Protein AF-A0A0N0PF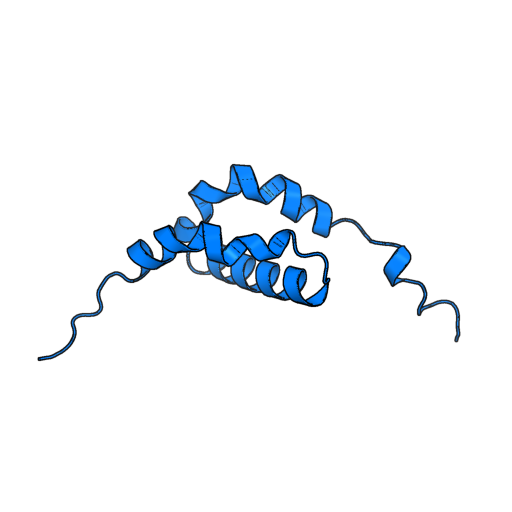N1-F1 (afdb_monomer_lite)

Foldseek 3Di:
DPPDPDPCLVVLLVCLVVLLVQCPPPDPVSVVVSVVVVVCCCVPPVVSCVVVCVVCVVSVVVVVDDDVVVVPVPPPD

Structure (mmCIF, N/CA/C/O backbone):
data_AF-A0A0N0PFN1-F1
#
_entry.id   AF-A0A0N0PFN1-F1
#
loop_
_atom_site.group_PDB
_atom_site.id
_atom_site.type_symbol
_atom_site.label_atom_id
_atom_site.label_alt_id
_atom_site.label_comp_id
_atom_site.label_asym_id
_atom_site.label_entity_id
_atom_site.label_seq_id
_atom_site.pdbx_PDB_ins_code
_atom_site.Cartn_x
_atom_site.Cartn_y
_atom_site.Cartn_z
_atom_site.occupancy
_atom_site.B_iso_or_equiv
_atom_site.auth_seq_id
_atom_site.auth_comp_id
_atom_site.auth_asym_id
_atom_site.auth_atom_id
_atom_site.pdbx_PDB_model_num
ATOM 1 N N . MET A 1 1 ? 28.797 -15.078 -18.539 1.00 40.03 1 MET A N 1
ATOM 2 C CA . MET A 1 1 ? 27.821 -14.117 -19.095 1.00 40.03 1 MET A CA 1
ATOM 3 C C . MET A 1 1 ? 27.409 -13.185 -17.969 1.00 40.03 1 MET A C 1
ATOM 5 O O . MET A 1 1 ? 26.785 -13.648 -17.025 1.00 40.03 1 MET A O 1
ATOM 9 N N . CYS A 1 2 ? 27.846 -11.926 -17.996 1.00 43.94 2 CYS A N 1
ATOM 10 C CA . CYS A 1 2 ? 27.454 -10.945 -16.984 1.00 43.94 2 CYS A CA 1
ATOM 11 C C . CYS A 1 2 ? 25.983 -10.589 -17.210 1.00 43.94 2 CYS A C 1
ATOM 13 O O . CYS A 1 2 ? 25.631 -10.107 -18.286 1.00 43.94 2 CYS A O 1
ATOM 15 N N . VAL A 1 3 ? 25.127 -10.877 -16.230 1.00 53.34 3 VAL A N 1
ATOM 16 C CA . VAL A 1 3 ? 23.714 -10.492 -16.258 1.00 53.34 3 VAL A CA 1
ATOM 17 C C . VAL A 1 3 ? 23.674 -8.965 -16.238 1.00 53.34 3 VAL A C 1
ATOM 19 O O . VAL A 1 3 ? 23.962 -8.344 -15.219 1.00 53.34 3 VAL A O 1
ATOM 22 N N . GLN A 1 4 ? 23.392 -8.353 -17.387 1.00 56.12 4 GLN A N 1
ATOM 23 C CA . GLN A 1 4 ? 23.024 -6.941 -17.453 1.00 56.12 4 GLN A CA 1
ATOM 24 C C . GLN A 1 4 ? 21.809 -6.751 -16.529 1.00 56.12 4 GLN A C 1
ATOM 26 O O . GLN A 1 4 ? 20.860 -7.531 -16.663 1.00 56.12 4 GLN A O 1
ATOM 31 N N . PRO A 1 5 ? 21.811 -5.785 -15.591 1.00 55.09 5 PRO A N 1
ATOM 32 C CA . PRO A 1 5 ? 2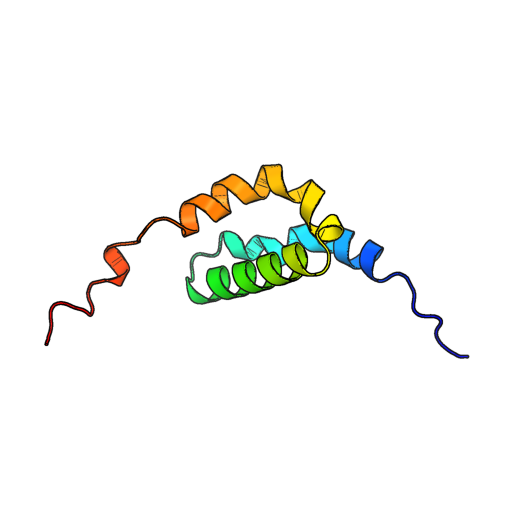0.652 -5.527 -14.747 1.00 55.09 5 PRO A CA 1
ATOM 33 C C . PRO A 1 5 ? 19.474 -5.172 -15.655 1.00 55.09 5 PRO A C 1
ATOM 35 O O . PRO A 1 5 ? 19.421 -4.088 -16.232 1.00 55.09 5 PRO A O 1
ATOM 38 N N . GLN A 1 6 ? 18.552 -6.113 -15.849 1.00 59.50 6 GLN A N 1
ATOM 39 C CA . GLN A 1 6 ? 17.300 -5.824 -16.533 1.00 59.50 6 GLN A CA 1
ATOM 40 C C . GLN A 1 6 ? 16.568 -4.750 -15.724 1.00 59.50 6 GLN A C 1
ATOM 42 O O . GLN A 1 6 ? 16.709 -4.689 -14.501 1.00 59.50 6 GLN A O 1
ATOM 47 N N . ALA A 1 7 ? 15.781 -3.901 -16.384 1.00 70.44 7 ALA A N 1
ATOM 48 C CA . ALA A 1 7 ? 14.949 -2.921 -15.696 1.00 70.44 7 ALA A CA 1
ATOM 49 C C . ALA A 1 7 ? 13.819 -3.644 -14.932 1.00 70.44 7 ALA A C 1
ATOM 51 O O . ALA A 1 7 ? 12.687 -3.736 -15.411 1.00 70.44 7 ALA A O 1
ATOM 52 N N . ILE A 1 8 ? 14.147 -4.171 -13.745 1.00 83.12 8 ILE A N 1
ATOM 53 C CA . ILE A 1 8 ? 13.257 -4.896 -12.824 1.00 83.12 8 ILE A CA 1
ATOM 54 C C . ILE A 1 8 ? 11.997 -4.070 -12.526 1.00 83.12 8 ILE A C 1
ATOM 56 O O . ILE A 1 8 ? 10.929 -4.636 -12.324 1.00 83.12 8 ILE A O 1
ATOM 60 N N . ASP A 1 9 ? 12.093 -2.741 -12.607 1.00 84.50 9 ASP A N 1
ATOM 61 C CA . ASP A 1 9 ? 10.987 -1.788 -12.485 1.00 84.50 9 ASP A CA 1
ATOM 62 C C . ASP A 1 9 ? 9.752 -2.158 -13.325 1.00 84.50 9 ASP A C 1
ATOM 64 O O . ASP A 1 9 ? 8.627 -1.966 -12.867 1.00 84.50 9 ASP A O 1
ATOM 68 N N . SER A 1 10 ? 9.930 -2.687 -14.542 1.00 85.38 10 SER A N 1
ATOM 69 C CA . SER A 1 10 ? 8.794 -3.050 -15.409 1.00 85.38 10 SER A CA 1
ATOM 70 C C . SER A 1 10 ? 8.071 -4.301 -14.911 1.00 85.38 10 SER A C 1
ATOM 72 O O . SER A 1 10 ? 6.843 -4.346 -14.922 1.00 85.38 10 SER A O 1
ATOM 74 N N . LEU A 1 11 ? 8.827 -5.290 -14.426 1.00 88.75 11 LEU A N 1
ATOM 75 C CA . LEU A 1 11 ? 8.275 -6.499 -13.814 1.00 88.75 11 LEU A CA 1
ATOM 76 C C . LEU A 1 11 ? 7.610 -6.165 -12.476 1.00 88.75 11 LEU A C 1
ATOM 78 O O . LEU A 1 11 ? 6.471 -6.554 -12.239 1.00 88.75 11 LEU A O 1
ATOM 82 N N . LEU A 1 12 ? 8.286 -5.368 -11.640 1.00 88.50 12 LEU A N 1
ATOM 83 C CA . LEU A 1 12 ? 7.744 -4.899 -10.369 1.00 88.50 12 LEU A CA 1
ATOM 84 C C . LEU A 1 12 ? 6.440 -4.142 -10.574 1.00 88.50 12 LEU A C 1
ATOM 86 O O . LEU A 1 12 ? 5.471 -4.465 -9.901 1.00 88.50 12 LEU A O 1
ATOM 90 N N . ARG A 1 13 ? 6.380 -3.201 -11.527 1.00 89.19 13 ARG A N 1
ATOM 91 C CA . ARG A 1 13 ? 5.142 -2.483 -11.868 1.00 89.19 13 ARG A CA 1
ATOM 92 C C . ARG A 1 13 ? 3.995 -3.447 -12.171 1.00 89.19 13 ARG A C 1
ATOM 94 O O . ARG A 1 13 ? 2.893 -3.217 -11.686 1.00 89.19 13 ARG A O 1
ATOM 101 N N . GLY A 1 14 ? 4.255 -4.507 -12.940 1.00 89.62 14 GLY A N 1
ATOM 102 C CA . GLY A 1 14 ? 3.255 -5.530 -13.261 1.00 89.62 14 GLY A CA 1
ATOM 103 C C . GLY A 1 14 ? 2.735 -6.276 -12.029 1.00 89.62 14 GLY A C 1
ATOM 104 O O . GLY A 1 14 ? 1.549 -6.573 -11.957 1.00 89.62 14 GLY A O 1
ATOM 105 N N . CYS A 1 15 ? 3.597 -6.512 -11.038 1.00 91.88 15 CYS A N 1
ATOM 106 C CA . CYS A 1 15 ? 3.248 -7.218 -9.804 1.00 91.88 15 CYS A CA 1
ATOM 107 C C . CYS A 1 15 ? 2.767 -6.300 -8.664 1.00 91.88 15 CYS A C 1
ATOM 109 O O . CYS A 1 15 ? 2.256 -6.799 -7.663 1.00 91.88 15 CYS A O 1
ATOM 111 N N . MET A 1 16 ? 2.923 -4.972 -8.763 1.00 92.62 16 MET A N 1
ATOM 112 C CA . MET A 1 16 ? 2.601 -4.047 -7.664 1.00 92.62 16 MET A CA 1
ATOM 113 C C . MET A 1 16 ? 1.132 -4.126 -7.231 1.00 92.62 16 MET A C 1
ATOM 115 O O . MET A 1 16 ? 0.841 -3.954 -6.050 1.00 92.62 16 MET A O 1
ATOM 119 N N . SER A 1 17 ? 0.207 -4.384 -8.158 1.00 90.25 17 SER A N 1
ATOM 120 C CA . SER A 1 17 ? -1.217 -4.551 -7.843 1.00 90.25 17 SER A CA 1
ATOM 121 C C . SER A 1 17 ? -1.456 -5.745 -6.915 1.00 90.25 17 SER A C 1
ATOM 123 O O . SER A 1 17 ? -2.186 -5.610 -5.937 1.00 90.25 17 SER A O 1
ATOM 125 N N . GLU A 1 18 ? -0.802 -6.878 -7.178 1.00 92.31 18 GLU A N 1
ATOM 126 C CA . GLU A 1 18 ? -0.884 -8.103 -6.374 1.00 92.31 18 GLU A CA 1
ATOM 127 C C . GLU A 1 18 ? -0.175 -7.942 -5.026 1.00 92.31 18 GLU A C 1
ATOM 129 O O . GLU A 1 18 ? -0.724 -8.298 -3.983 1.00 92.31 18 GLU A O 1
ATOM 134 N N . LEU A 1 19 ? 1.010 -7.323 -5.025 1.00 91.38 19 LEU A N 1
ATOM 135 C CA . LEU A 1 19 ? 1.790 -7.062 -3.810 1.00 91.38 19 LEU A CA 1
ATOM 136 C C . LEU A 1 19 ? 1.064 -6.148 -2.813 1.00 91.38 19 LEU A C 1
ATOM 138 O O . LEU A 1 19 ? 1.360 -6.186 -1.619 1.00 91.38 19 LEU A O 1
ATOM 142 N N . LEU A 1 20 ? 0.125 -5.325 -3.289 1.00 93.06 20 LEU A N 1
ATOM 143 C CA . LEU A 1 20 ? -0.628 -4.370 -2.476 1.00 93.06 20 LEU A CA 1
ATOM 144 C C . LEU A 1 20 ? -2.051 -4.832 -2.125 1.00 93.06 20 LEU A C 1
ATOM 146 O O . LEU A 1 20 ? -2.724 -4.150 -1.351 1.00 93.06 20 LEU A O 1
ATOM 150 N N . VAL A 1 21 ? -2.489 -6.011 -2.587 1.00 93.50 21 VAL A N 1
ATOM 151 C CA . VAL A 1 21 ? -3.734 -6.661 -2.123 1.00 93.50 21 VAL A CA 1
ATOM 152 C C . VAL A 1 21 ? -3.835 -6.727 -0.588 1.00 93.50 21 VAL A C 1
ATOM 154 O O . VAL A 1 21 ? -4.912 -6.418 -0.065 1.00 93.50 21 VAL A O 1
ATOM 157 N N . PRO A 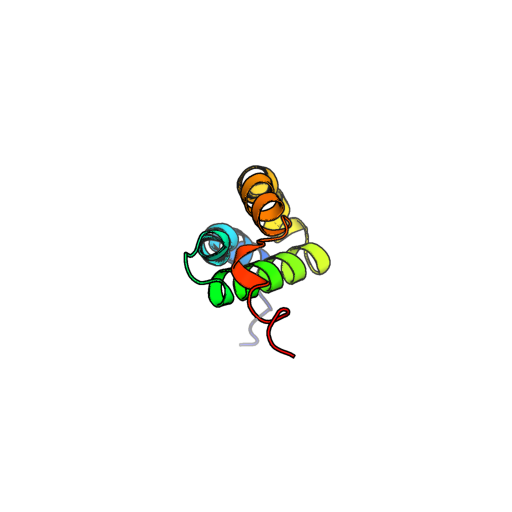1 22 ? -2.756 -7.026 0.172 1.00 94.12 22 PRO A N 1
ATOM 158 C CA . PRO A 1 22 ? -2.845 -7.147 1.626 1.00 94.12 22 PRO A CA 1
ATOM 159 C C . PRO A 1 22 ? -3.129 -5.828 2.372 1.00 94.12 22 PRO A C 1
ATOM 161 O O . PRO A 1 22 ? -3.325 -5.846 3.585 1.00 94.12 22 PRO A O 1
ATOM 164 N N . LEU A 1 23 ? -3.232 -4.680 1.685 1.00 91.38 23 LEU A N 1
ATOM 165 C CA . LEU A 1 23 ? -3.760 -3.438 2.279 1.00 91.38 23 LEU A CA 1
ATOM 166 C C . LEU A 1 23 ? -5.204 -3.583 2.786 1.00 91.38 23 LEU A C 1
ATOM 168 O O . LEU A 1 23 ? -5.634 -2.800 3.629 1.00 91.38 23 LEU A O 1
ATOM 172 N N . ARG A 1 24 ? -5.943 -4.582 2.288 1.00 89.62 24 ARG A N 1
ATOM 173 C CA . ARG A 1 24 ? -7.321 -4.900 2.692 1.00 89.62 24 ARG A CA 1
ATOM 174 C C . ARG A 1 24 ? -7.425 -6.142 3.581 1.00 89.62 24 ARG A C 1
ATOM 176 O O . ARG A 1 24 ? -8.535 -6.581 3.860 1.00 89.62 24 ARG A O 1
ATOM 183 N N . ASP A 1 25 ? -6.296 -6.711 4.003 1.00 92.94 25 ASP A N 1
ATOM 184 C CA . ASP A 1 25 ? -6.264 -7.905 4.854 1.00 92.94 25 ASP A CA 1
ATOM 185 C C . ASP A 1 25 ? -6.977 -7.653 6.187 1.00 92.94 25 ASP A C 1
ATOM 187 O O . ASP A 1 25 ? -6.967 -6.525 6.669 1.00 92.94 25 ASP A O 1
ATOM 191 N N . GLU A 1 26 ? -7.588 -8.662 6.809 1.00 88.81 26 GLU A N 1
ATOM 192 C CA . GLU A 1 26 ? -8.277 -8.510 8.098 1.00 88.81 26 GLU A CA 1
ATOM 193 C C . GLU A 1 26 ? -7.299 -8.243 9.254 1.00 88.81 26 GLU A C 1
ATOM 195 O O . GLU A 1 26 ? -7.591 -7.448 10.162 1.00 88.81 26 GLU A O 1
ATOM 200 N N . ALA A 1 27 ? -6.105 -8.836 9.196 1.00 90.38 27 ALA A N 1
ATOM 201 C CA . ALA A 1 27 ? -5.078 -8.718 10.211 1.00 90.38 27 ALA A CA 1
ATOM 202 C C . ALA A 1 27 ? -4.333 -7.378 10.110 1.00 90.38 27 ALA A C 1
ATOM 204 O O . ALA A 1 27 ? -3.705 -7.020 9.112 1.00 90.38 27 ALA A O 1
ATOM 205 N N . LEU A 1 28 ? -4.326 -6.638 11.223 1.00 86.94 28 LEU A N 1
ATOM 206 C CA . LEU A 1 28 ? -3.653 -5.338 11.329 1.00 86.94 28 LEU A CA 1
ATOM 207 C C . LEU A 1 28 ? -2.157 -5.398 11.009 1.00 86.94 28 LEU A C 1
ATOM 209 O O . LEU A 1 28 ? -1.620 -4.455 10.433 1.00 86.94 28 LEU A O 1
ATOM 213 N N . CYS A 1 29 ? -1.468 -6.470 11.402 1.00 90.19 29 CYS A N 1
ATOM 214 C CA . CYS A 1 29 ? -0.041 -6.627 11.127 1.00 90.19 29 CYS A CA 1
ATOM 215 C C . CYS A 1 29 ? 0.238 -6.732 9.621 1.00 90.19 29 CYS A C 1
ATOM 217 O O . CYS A 1 29 ? 1.166 -6.088 9.137 1.00 90.19 29 CYS A O 1
ATOM 219 N N . VAL A 1 30 ? -0.603 -7.458 8.881 1.00 93.44 30 VAL A N 1
ATOM 220 C CA . VAL A 1 30 ? -0.482 -7.632 7.431 1.00 93.44 30 VAL A CA 1
ATOM 221 C C . VAL A 1 30 ? -0.739 -6.306 6.712 1.00 93.44 30 VAL A C 1
ATOM 223 O O . VAL A 1 30 ? 0.106 -5.870 5.927 1.00 93.44 30 VAL A O 1
ATOM 226 N N . ARG A 1 31 ? -1.815 -5.586 7.076 1.00 92.88 31 ARG A N 1
ATOM 227 C CA . ARG A 1 31 ? -2.090 -4.237 6.540 1.00 92.88 31 ARG A CA 1
ATOM 228 C C . ARG A 1 31 ? -0.933 -3.268 6.781 1.00 92.88 31 ARG A C 1
ATOM 230 O O . ARG A 1 31 ? -0.549 -2.522 5.882 1.00 92.88 31 ARG A O 1
ATOM 237 N N . ARG A 1 32 ? -0.335 -3.293 7.980 1.00 90.44 32 ARG A N 1
ATOM 238 C CA . ARG A 1 32 ? 0.814 -2.438 8.329 1.00 90.44 32 ARG A CA 1
ATOM 239 C C . ARG A 1 32 ? 2.033 -2.722 7.458 1.00 90.44 32 ARG A C 1
ATOM 241 O O . ARG A 1 32 ? 2.655 -1.775 6.987 1.00 90.44 32 ARG A O 1
ATOM 248 N N . VAL A 1 33 ? 2.376 -3.990 7.235 1.00 93.69 33 VAL A N 1
ATOM 249 C CA . VAL A 1 33 ? 3.520 -4.357 6.384 1.00 93.69 33 VAL A CA 1
ATOM 250 C C . VAL A 1 33 ? 3.274 -3.935 4.934 1.00 93.69 33 VAL A C 1
ATOM 252 O O . VAL A 1 33 ? 4.159 -3.340 4.319 1.00 93.69 33 VAL A O 1
ATOM 255 N N . ALA A 1 34 ? 2.062 -4.144 4.414 1.00 93.88 34 ALA A N 1
ATOM 256 C CA . ALA A 1 34 ? 1.687 -3.695 3.074 1.00 93.88 34 ALA A CA 1
ATOM 257 C C . ALA A 1 34 ? 1.760 -2.165 2.927 1.00 93.88 34 ALA A C 1
ATOM 259 O O . ALA A 1 34 ? 2.266 -1.662 1.925 1.00 93.88 34 ALA A O 1
ATOM 260 N N . LEU A 1 35 ? 1.335 -1.414 3.949 1.00 92.19 35 LEU A N 1
ATOM 261 C CA . LEU A 1 35 ? 1.431 0.047 3.963 1.00 92.19 35 LEU A CA 1
ATOM 262 C C . LEU A 1 35 ? 2.887 0.532 3.994 1.00 92.19 35 LEU A C 1
ATOM 264 O O . LEU A 1 35 ? 3.226 1.487 3.299 1.00 92.19 35 LEU A O 1
ATOM 268 N N . VAL A 1 36 ? 3.768 -0.134 4.748 1.00 92.88 36 VAL A N 1
ATOM 269 C CA . VAL A 1 36 ? 5.211 0.170 4.756 1.00 92.88 36 VAL A CA 1
ATOM 270 C C . VAL A 1 36 ? 5.834 -0.098 3.384 1.00 92.88 36 VAL A C 1
ATOM 272 O O . VAL A 1 36 ? 6.596 0.735 2.889 1.00 92.88 36 VAL A O 1
ATOM 275 N N . ALA A 1 37 ? 5.487 -1.218 2.745 1.00 92.88 37 ALA A N 1
ATOM 276 C CA . ALA A 1 37 ? 5.948 -1.545 1.398 1.00 92.88 37 ALA A CA 1
ATOM 277 C C . ALA A 1 37 ? 5.465 -0.510 0.367 1.00 92.88 37 ALA A C 1
ATOM 279 O O . ALA A 1 37 ? 6.268 -0.001 -0.417 1.00 92.88 37 ALA A O 1
ATOM 280 N N . PHE A 1 38 ? 4.182 -0.133 0.422 1.00 93.88 38 PHE A N 1
ATOM 281 C CA . PHE A 1 38 ? 3.621 0.944 -0.391 1.00 93.88 38 PHE A CA 1
ATOM 282 C C . PHE A 1 38 ? 4.369 2.261 -0.178 1.00 93.88 38 PHE A C 1
ATOM 284 O O . PHE A 1 38 ? 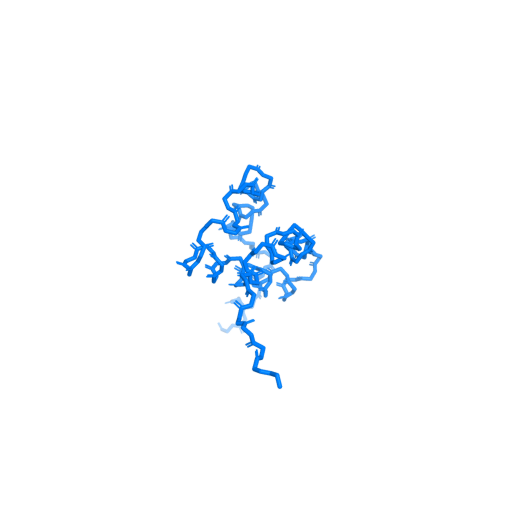4.776 2.890 -1.150 1.00 93.88 38 PHE A O 1
ATOM 291 N N . ASN A 1 39 ? 4.586 2.665 1.076 1.00 92.50 39 ASN A N 1
ATOM 292 C CA . ASN A 1 39 ? 5.240 3.929 1.391 1.00 92.50 39 ASN A CA 1
ATOM 293 C C . ASN A 1 39 ? 6.687 3.947 0.877 1.00 92.50 39 ASN A C 1
ATOM 295 O O . ASN A 1 39 ? 7.121 4.918 0.264 1.00 92.50 39 ASN A O 1
ATOM 299 N N . SER A 1 40 ? 7.412 2.837 1.040 1.00 93.50 40 SER A N 1
ATOM 300 C CA . SER A 1 40 ? 8.752 2.668 0.472 1.00 93.50 40 SER A CA 1
ATOM 301 C C . SER A 1 40 ? 8.747 2.819 -1.053 1.00 93.50 40 SER A C 1
ATOM 303 O O . SER A 1 40 ? 9.558 3.568 -1.599 1.00 93.50 40 SER A O 1
ATOM 305 N N . ALA A 1 41 ? 7.807 2.175 -1.751 1.00 92.44 41 ALA A N 1
ATOM 306 C CA . ALA A 1 41 ? 7.680 2.301 -3.201 1.00 92.44 41 ALA A CA 1
ATOM 307 C C . ALA A 1 41 ? 7.298 3.730 -3.625 1.00 92.44 41 ALA A C 1
ATOM 309 O O . ALA A 1 41 ? 7.885 4.268 -4.560 1.00 92.44 41 ALA A O 1
ATOM 310 N N . ALA A 1 42 ? 6.373 4.376 -2.912 1.00 92.31 42 ALA A N 1
ATOM 311 C CA . ALA A 1 42 ? 5.947 5.747 -3.173 1.00 92.31 42 ALA A CA 1
ATOM 312 C C . ALA A 1 42 ? 7.090 6.758 -2.994 1.00 92.31 42 ALA A C 1
ATOM 314 O O . ALA A 1 42 ? 7.215 7.671 -3.806 1.00 92.31 42 ALA A O 1
ATOM 315 N N . HIS A 1 43 ? 7.943 6.579 -1.980 1.00 92.31 43 HIS A N 1
A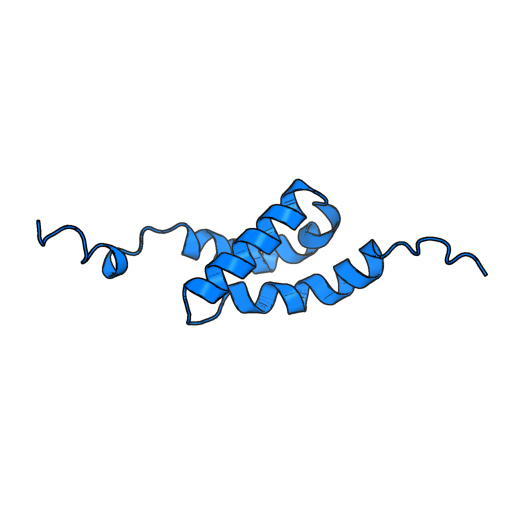TOM 316 C CA . HIS A 1 43 ? 9.088 7.456 -1.728 1.00 92.31 43 HIS A CA 1
ATOM 317 C C . HIS A 1 43 ? 10.253 7.208 -2.688 1.00 92.31 43 HIS A C 1
ATOM 319 O O . HIS A 1 43 ? 10.801 8.155 -3.247 1.00 92.31 43 HIS A O 1
ATOM 325 N N . ASN A 1 44 ? 10.638 5.947 -2.887 1.00 90.00 44 ASN A N 1
ATOM 326 C CA . ASN A 1 44 ? 11.852 5.606 -3.632 1.00 90.00 44 ASN A CA 1
ATOM 327 C C . ASN A 1 44 ? 11.623 5.570 -5.145 1.00 90.00 44 ASN A C 1
ATOM 329 O O . ASN A 1 44 ? 12.528 5.855 -5.930 1.00 90.00 44 ASN A O 1
ATOM 333 N N . LYS A 1 45 ? 10.417 5.190 -5.575 1.00 90.62 45 LYS A N 1
ATOM 334 C CA . LYS A 1 45 ? 10.093 5.012 -6.989 1.00 90.62 45 LYS A CA 1
ATOM 335 C C . LYS A 1 45 ? 8.592 5.228 -7.251 1.00 90.62 45 LYS A C 1
ATOM 337 O O . LYS A 1 45 ? 7.883 4.280 -7.597 1.00 90.62 45 LYS A O 1
ATOM 342 N N . PRO A 1 46 ? 8.097 6.482 -7.172 1.00 90.31 46 PRO A N 1
ATOM 343 C CA . PRO A 1 46 ? 6.668 6.793 -7.286 1.00 90.31 46 PRO A CA 1
ATOM 344 C C . PRO A 1 46 ? 6.020 6.269 -8.570 1.00 90.31 46 PRO A C 1
ATOM 346 O O . PRO A 1 46 ? 4.826 5.975 -8.602 1.00 90.31 46 PRO A O 1
ATOM 349 N N . SER A 1 47 ? 6.809 6.131 -9.641 1.00 90.12 47 SER A N 1
ATOM 350 C CA . SER A 1 47 ? 6.320 5.602 -10.906 1.00 90.12 47 SER A CA 1
ATOM 351 C C . SER A 1 47 ? 5.730 4.199 -10.756 1.00 90.12 47 SER A C 1
ATOM 353 O O . SER A 1 47 ? 4.809 3.911 -11.505 1.00 90.12 47 SER A O 1
ATOM 355 N N . LEU A 1 48 ? 6.186 3.357 -9.819 1.00 91.25 48 LEU A N 1
ATOM 356 C CA . LEU A 1 48 ? 5.680 1.989 -9.622 1.00 91.25 48 LEU A CA 1
ATOM 357 C C . LEU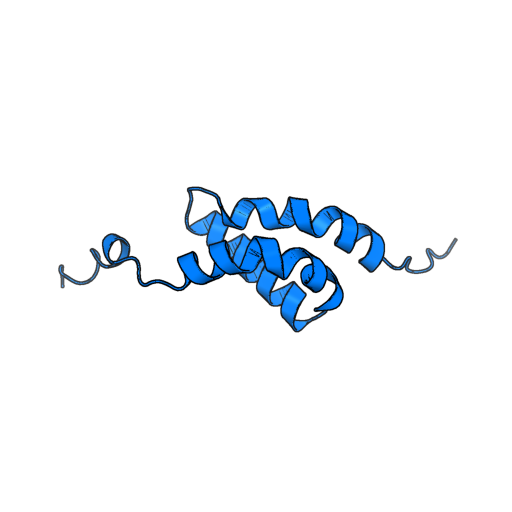 A 1 48 ? 4.244 1.932 -9.088 1.00 91.25 48 LEU A C 1
ATOM 359 O O . LEU A 1 48 ? 3.536 0.970 -9.358 1.00 91.25 48 LEU A O 1
ATOM 363 N N . VAL A 1 49 ? 3.818 2.949 -8.336 1.00 91.19 49 VAL A N 1
ATOM 364 C CA . VAL A 1 49 ? 2.518 2.959 -7.641 1.00 91.19 49 VAL A CA 1
ATOM 365 C C . VAL A 1 49 ? 1.546 4.002 -8.181 1.00 91.19 49 VAL A C 1
ATOM 367 O O . VAL A 1 49 ? 0.362 3.942 -7.863 1.00 91.19 49 VAL A O 1
ATOM 370 N N . ARG A 1 50 ? 2.018 4.946 -9.009 1.00 91.75 50 ARG A N 1
ATOM 371 C CA . ARG A 1 50 ? 1.225 6.072 -9.530 1.00 91.75 50 ARG A CA 1
ATOM 372 C C . ARG A 1 50 ? -0.098 5.635 -10.159 1.00 91.75 50 ARG A C 1
ATOM 374 O O . ARG A 1 50 ? -1.130 6.227 -9.857 1.00 91.75 50 ARG A O 1
ATOM 381 N N . ASP A 1 51 ? -0.062 4.596 -10.985 1.00 91.38 51 ASP A N 1
ATOM 382 C CA . ASP A 1 51 ? -1.234 4.121 -11.733 1.00 91.38 51 ASP A CA 1
ATOM 383 C C . ASP A 1 51 ? -2.240 3.386 -10.827 1.00 91.38 51 ASP A C 1
ATOM 385 O O . ASP A 1 51 ? -3.410 3.244 -11.171 1.00 91.38 51 ASP A O 1
ATOM 389 N N . LEU A 1 52 ? -1.802 2.965 -9.635 1.00 90.81 52 LEU A N 1
ATOM 390 C CA . LEU A 1 52 ? -2.617 2.266 -8.641 1.00 90.81 52 LEU A CA 1
ATOM 391 C C . LEU A 1 52 ? -3.282 3.224 -7.641 1.00 90.81 52 LEU A C 1
ATOM 393 O O . LEU A 1 52 ? -4.241 2.842 -6.971 1.00 90.81 52 LEU A O 1
ATOM 397 N N . LEU A 1 53 ? -2.815 4.476 -7.541 1.00 90.75 53 LEU A N 1
ATOM 398 C CA . LEU A 1 53 ? -3.318 5.458 -6.572 1.00 90.75 53 LEU A CA 1
ATOM 399 C C . LEU A 1 53 ? -4.846 5.635 -6.594 1.00 90.75 53 LEU A C 1
ATOM 401 O O . LEU A 1 53 ? -5.425 5.635 -5.508 1.00 90.75 53 LEU A O 1
ATOM 405 N N . PRO A 1 54 ? -5.538 5.720 -7.750 1.00 91.56 54 PRO A N 1
ATOM 406 C CA . PRO A 1 54 ? -6.996 5.862 -7.757 1.00 91.56 54 PRO A CA 1
ATOM 407 C C . PRO A 1 54 ? -7.726 4.721 -7.034 1.00 91.56 54 PRO A C 1
ATOM 409 O O . PRO A 1 54 ? -8.752 4.950 -6.400 1.00 91.56 54 PRO A O 1
ATOM 412 N N . ALA A 1 55 ? -7.181 3.502 -7.089 1.00 89.06 55 ALA A N 1
ATOM 413 C CA . ALA A 1 55 ? -7.754 2.328 -6.433 1.00 89.06 55 ALA A CA 1
ATOM 414 C C . ALA A 1 55 ? -7.326 2.189 -4.960 1.00 89.06 55 ALA A C 1
ATOM 416 O O . ALA A 1 55 ? -8.062 1.616 -4.154 1.00 89.06 55 ALA A O 1
ATOM 417 N N . LEU A 1 56 ? -6.139 2.695 -4.609 1.00 89.12 56 LEU A N 1
ATOM 418 C CA . LEU A 1 56 ? -5.531 2.518 -3.288 1.00 89.12 56 LEU A CA 1
ATOM 419 C C . LEU A 1 56 ? -5.864 3.636 -2.300 1.00 89.12 56 LEU A C 1
ATOM 421 O O . LEU A 1 56 ? -6.024 3.359 -1.113 1.00 89.12 56 LEU A O 1
ATOM 425 N N . LEU A 1 57 ? -5.979 4.885 -2.764 1.00 89.12 57 LEU A N 1
ATOM 426 C CA . LEU A 1 57 ? -6.194 6.047 -1.896 1.00 89.12 57 LEU A CA 1
ATOM 427 C C . LEU A 1 57 ? -7.402 5.893 -0.957 1.00 89.12 57 LEU A C 1
ATOM 429 O O . LEU A 1 57 ? -7.227 6.172 0.229 1.00 89.12 57 LEU A O 1
ATOM 433 N N . PRO A 1 58 ? -8.582 5.406 -1.399 1.00 90.31 58 PRO A N 1
ATOM 434 C CA . PRO A 1 58 ? -9.713 5.204 -0.492 1.00 90.31 58 PRO A CA 1
ATOM 435 C C . PRO A 1 58 ? -9.366 4.271 0.678 1.00 90.31 58 PRO A C 1
ATOM 437 O O . PRO A 1 58 ? -9.569 4.634 1.833 1.00 90.31 58 PRO A O 1
ATOM 440 N N . THR A 1 59 ? -8.753 3.119 0.385 1.00 86.50 59 THR A N 1
ATOM 441 C CA . THR A 1 59 ? -8.338 2.130 1.393 1.00 86.50 59 THR A CA 1
ATOM 442 C C . THR A 1 59 ? -7.256 2.686 2.326 1.00 86.50 59 THR A C 1
ATOM 444 O O . THR A 1 59 ? -7.302 2.475 3.534 1.00 86.50 59 THR A O 1
ATOM 447 N N . ILE A 1 60 ? -6.285 3.434 1.796 1.00 85.44 60 ILE A N 1
ATOM 448 C CA . ILE A 1 60 ? -5.193 3.995 2.604 1.00 85.44 60 ILE A CA 1
ATOM 449 C C . ILE A 1 60 ? -5.718 5.061 3.572 1.00 85.44 60 ILE A C 1
ATOM 451 O O . ILE A 1 60 ? -5.348 5.056 4.745 1.00 85.44 60 ILE A O 1
ATOM 455 N N . TYR A 1 61 ? -6.607 5.951 3.123 1.00 85.50 61 TYR A N 1
ATOM 456 C CA . TYR A 1 61 ? -7.196 6.963 4.001 1.00 85.50 61 TYR A CA 1
ATOM 457 C C . TYR A 1 61 ? -8.071 6.349 5.101 1.00 85.50 61 TYR A C 1
ATOM 459 O O . TYR A 1 61 ? -8.121 6.887 6.208 1.00 85.50 61 TYR A O 1
ATOM 467 N N . GLU A 1 62 ? -8.713 5.206 4.864 1.00 83.25 62 GLU A N 1
ATOM 468 C CA . GLU A 1 62 ? -9.421 4.470 5.918 1.00 83.25 62 GLU A CA 1
ATOM 469 C C . GLU A 1 62 ? -8.483 3.968 7.022 1.00 83.25 62 GLU A C 1
ATOM 471 O O . GLU A 1 62 ? -8.841 4.043 8.200 1.00 83.25 62 GLU A O 1
ATOM 476 N N . GLU A 1 63 ? -7.261 3.554 6.682 1.00 78.44 63 GLU A N 1
ATOM 477 C CA . GLU A 1 63 ? -6.259 3.148 7.674 1.00 78.44 63 GLU A CA 1
ATOM 478 C C . GLU A 1 63 ? -5.657 4.330 8.457 1.00 78.44 63 GLU A C 1
ATOM 480 O O . GLU A 1 63 ? -5.102 4.120 9.534 1.00 78.44 63 GLU A O 1
ATOM 485 N N . THR A 1 64 ? -5.805 5.576 7.989 1.00 76.50 64 THR A N 1
ATOM 486 C CA . THR A 1 64 ? -5.371 6.776 8.742 1.00 76.50 64 THR A CA 1
ATOM 487 C C . THR A 1 64 ? -6.345 7.202 9.842 1.00 76.50 64 THR A C 1
ATOM 489 O O . THR A 1 64 ? -6.022 8.062 10.664 1.00 76.50 64 THR A O 1
ATOM 492 N N . LYS A 1 65 ? -7.540 6.602 9.893 1.00 77.88 65 LYS A N 1
ATOM 493 C CA . LYS A 1 65 ? -8.526 6.888 10.939 1.00 77.88 65 LYS A CA 1
ATOM 494 C C . LYS A 1 65 ? -8.116 6.214 12.246 1.00 77.88 65 LYS A C 1
ATOM 496 O O . LYS A 1 65 ? -7.773 5.032 12.279 1.00 77.88 65 LYS A O 1
ATOM 501 N N . VAL A 1 66 ? -8.217 6.950 13.352 1.00 71.00 66 VAL A N 1
ATOM 502 C CA . VAL A 1 66 ? -7.967 6.408 14.694 1.00 71.00 66 VAL A CA 1
ATOM 503 C C . VAL A 1 66 ? -8.998 5.317 15.002 1.00 71.00 66 VAL A C 1
ATOM 505 O O . VAL A 1 66 ? -10.191 5.587 15.142 1.00 71.00 66 VAL A O 1
ATOM 508 N N . LYS A 1 67 ? -8.542 4.064 15.117 1.00 69.62 67 LYS A N 1
ATOM 509 C CA . LYS A 1 67 ? -9.382 2.926 15.519 1.00 69.62 67 LYS A CA 1
ATOM 510 C C . LYS A 1 67 ? -9.429 2.848 17.048 1.00 69.62 67 LYS A C 1
ATOM 512 O O . LYS A 1 67 ? -8.585 2.199 17.664 1.00 69.62 67 LYS A O 1
ATOM 517 N N . PHE A 1 68 ? -10.450 3.461 17.656 1.00 62.22 68 PHE A N 1
ATOM 518 C CA . PHE A 1 68 ? -10.667 3.468 19.116 1.00 62.22 68 PHE A CA 1
ATOM 519 C C . PHE A 1 68 ? -10.779 2.064 19.752 1.00 62.22 68 PHE A C 1
ATOM 521 O O . PHE A 1 68 ? -10.596 1.889 20.955 1.00 62.22 68 PHE A O 1
ATOM 528 N N . GLN A 1 69 ? -11.036 1.028 18.949 1.00 58.31 69 GLN A N 1
ATOM 529 C CA . GLN A 1 69 ? -11.052 -0.366 19.405 1.00 58.31 69 GLN A CA 1
ATOM 530 C C . GLN A 1 69 ? -9.652 -0.897 19.774 1.00 58.31 69 GLN A C 1
ATOM 532 O O . GLN A 1 69 ? -9.550 -1.855 20.536 1.00 58.31 69 GLN A O 1
ATOM 537 N N . LEU A 1 70 ? -8.575 -0.263 19.290 1.00 58.19 70 LEU A N 1
ATOM 538 C CA . LEU A 1 70 ? -7.185 -0.608 19.622 1.00 58.19 70 LEU A CA 1
ATOM 539 C C . LEU A 1 70 ? -6.640 0.169 20.828 1.00 58.19 70 LEU A C 1
ATOM 541 O O . LEU A 1 70 ? -5.599 -0.192 21.370 1.00 58.19 70 LEU A O 1
ATOM 545 N N . THR A 1 71 ? -7.346 1.203 21.291 1.00 55.53 71 THR A N 1
ATOM 546 C CA . THR A 1 71 ? -6.962 2.015 22.459 1.00 55.53 71 THR A CA 1
ATOM 547 C C . THR A 1 71 ? -7.401 1.429 23.807 1.00 55.53 71 THR A C 1
ATOM 549 O O . THR A 1 71 ? -7.125 2.033 24.837 1.00 55.53 71 THR A O 1
ATOM 552 N N . LYS A 1 72 ? -7.998 0.227 23.853 1.00 58.66 72 LYS A N 1
ATOM 553 C CA . LYS A 1 72 ? -8.415 -0.428 25.115 1.00 58.66 72 LYS A CA 1
ATOM 554 C C . LYS A 1 72 ? -7.277 -0.762 26.098 1.00 58.66 72 LYS A C 1
ATOM 556 O O . LYS A 1 72 ? -7.557 -1.193 27.211 1.00 58.66 72 LYS A O 1
ATOM 561 N N . LEU A 1 73 ? -6.014 -0.576 25.713 1.00 51.53 73 LEU A N 1
ATOM 562 C CA . LEU A 1 73 ? -4.848 -0.800 26.577 1.00 51.53 73 LEU A CA 1
ATOM 563 C C . LEU A 1 73 ? -4.476 0.395 27.473 1.00 51.53 73 LEU A C 1
ATOM 565 O O . LEU A 1 73 ? -3.602 0.243 28.319 1.00 51.53 73 LEU A O 1
ATOM 569 N N . TRP A 1 74 ? -5.126 1.556 27.332 1.00 53.66 74 TRP A N 1
ATOM 570 C CA . TRP A 1 74 ? -4.742 2.765 28.078 1.00 53.66 74 TRP A CA 1
ATOM 571 C C . TRP A 1 74 ? -5.552 3.031 29.357 1.00 53.66 74 TRP A C 1
ATOM 573 O O . TRP A 1 74 ? -5.168 3.900 30.127 1.00 53.66 74 TRP A O 1
ATOM 583 N N . GLU A 1 75 ? -6.626 2.282 29.632 1.00 55.44 75 GLU A N 1
ATOM 584 C CA . GLU A 1 75 ? -7.492 2.499 30.814 1.00 55.44 75 GLU A CA 1
ATOM 585 C C . GLU A 1 75 ? -7.195 1.558 32.003 1.00 55.44 75 GLU A C 1
ATOM 587 O O . GLU A 1 75 ? -7.977 1.477 32.947 1.00 55.44 75 GLU A O 1
ATOM 592 N N . LYS A 1 76 ? -6.075 0.824 31.985 1.00 49.88 76 LYS A N 1
ATOM 593 C CA . LYS A 1 76 ? -5.667 -0.076 33.083 1.00 49.88 76 LYS A CA 1
ATOM 594 C C . LYS A 1 76 ? -4.243 0.191 33.595 1.00 49.88 76 LYS A C 1
ATOM 596 O O . LYS A 1 76 ? -3.460 -0.746 33.718 1.00 49.88 76 LYS A O 1
ATOM 601 N N . ASN A 1 77 ? -3.917 1.447 33.898 1.00 42.88 77 ASN A N 1
ATOM 602 C CA . ASN A 1 77 ? -2.796 1.802 34.780 1.00 42.88 77 ASN A CA 1
ATOM 603 C C . ASN A 1 77 ? -3.212 2.916 35.734 1.00 42.88 77 ASN A C 1
ATOM 605 O O . ASN A 1 77 ? -3.739 3.929 35.226 1.00 42.88 77 ASN A O 1
#

Secondary structure (DSSP, 8-state):
-------HHHHHHHHHHHHTGGGG-SSHHHHHHHHHHHHHHHHH-GGGTGGGHHHHHHHHHHHTS--GGGGGGSS--

Organism: Papilio machaon (NCBI:txid76193)

Sequence (77 aa):
MCVQPQAIDSLLRGCMSELLVPLRDEALCVRRVALVAFNSAAHNKPSLVRDLLPALLPTIYEETKVKFQLTKLWEKN

pLDDT: mean 81.48, std 15.5, range [40.03, 94.12]

Radius of gyration: 16.6 Å; chains: 1; bounding box: 39×22×54 Å

InterPro domains:
  IPR011989 Armadillo-like helical [G3DSA:1.25.10.10] (2-73)
  IPR016024 Armadillo-type fold [SSF48371] (6-73)
  IPR039852 Cullin-associated NEDD8-dissociated protein 1/2 [PTHR12696] (2-71)